Protein AF-A0A3B9VPY4-F1 (afdb_monomer)

Nearest PDB structures (foldseek):
  7dib-assembly1_A  TM=9.918E-01  e=2.151E-11  Candidatus Filomicrobium marinum
  7dib-assembly1_B  TM=9.915E-01  e=9.448E-11  Candidatus Filomicrobium marinum
  4v15-assembly1_B  TM=9.886E-01  e=8.883E-11  Achromobacter xylosoxidans
  3gwq-assembly1_A  TM=9.233E-01  e=1.546E-07  Paraburkholderia xenovorans LB400
  3gwq-assembly1_B  TM=9.093E-01  e=5.197E-06  Paraburkholderia xenovorans LB400

Solvent-accessible surface area (backbone atoms only — not comparable to full-atom values): 8084 Å² total; per-residue (Å²): 144,59,94,83,59,82,58,95,85,63,56,77,93,72,56,74,80,92,69,91,84,77,63,62,69,62,52,51,52,50,49,52,52,53,48,51,53,29,58,76,70,72,48,87,46,58,56,67,40,76,80,71,75,43,61,71,60,50,53,54,41,43,73,71,63,31,78,34,36,26,22,71,44,61,73,56,42,51,58,34,44,75,68,65,45,55,32,40,30,30,76,36,73,74,79,55,68,74,55,41,54,56,48,47,61,46,49,79,78,22,51,69,43,72,42,82,92,48,72,69,56,52,50,55,50,51,53,54,26,55,76,68,75,98

Mean predicted aligned error: 3.61 Å

Foldseek 3Di:
DCPQPDDPPPDPVPRDPPDDDDDPVVLLVVLLVVLVVCVVVVHADAEECPVPLDLVSQVSNVVSPHPFYEYCALVSVVVNLVSVGAAYENAAQQDDLVRLLSQLVSVVRHHYHYDDDDPVSVVSNVVNNVVVVD

Structure (mmCIF, N/CA/C/O backbone):
data_AF-A0A3B9VPY4-F1
#
_entry.id   AF-A0A3B9VPY4-F1
#
loop_
_atom_site.group_PDB
_atom_site.id
_atom_site.type_symbol
_atom_site.label_atom_id
_atom_site.label_alt_id
_atom_site.label_comp_id
_atom_site.label_asym_id
_atom_site.label_entity_id
_atom_site.label_seq_id
_atom_site.pdbx_PDB_ins_code
_atom_site.Cartn_x
_atom_site.Cartn_y
_atom_site.Cartn_z
_atom_site.occupancy
_atom_site.B_iso_or_equiv
_atom_site.auth_seq_id
_atom_site.auth_comp_id
_atom_site.auth_asym_id
_atom_site.auth_atom_id
_atom_site.pdbx_PDB_model_num
ATOM 1 N N . MET A 1 1 ? 12.776 21.663 -9.939 1.00 55.09 1 MET A N 1
ATOM 2 C CA . MET A 1 1 ? 13.856 21.045 -9.141 1.00 55.09 1 MET A CA 1
ATOM 3 C C . MET A 1 1 ? 14.039 19.615 -9.653 1.00 55.09 1 MET A C 1
ATOM 5 O O . MET A 1 1 ? 13.610 18.667 -9.018 1.00 55.09 1 MET A O 1
ATOM 9 N N . THR A 1 2 ? 14.556 19.474 -10.875 1.00 60.72 2 THR A N 1
ATOM 10 C CA . THR A 1 2 ? 14.735 18.181 -11.579 1.00 60.72 2 THR A CA 1
ATOM 11 C C . THR A 1 2 ? 16.080 18.106 -12.297 1.00 60.72 2 THR A C 1
ATOM 13 O O . THR A 1 2 ? 16.409 17.076 -12.865 1.00 60.72 2 THR A O 1
ATOM 16 N N . ASP A 1 3 ? 16.875 19.175 -12.240 1.00 69.69 3 ASP A N 1
ATOM 17 C CA . ASP A 1 3 ? 18.055 19.372 -13.092 1.00 69.69 3 ASP A CA 1
ATOM 18 C C . ASP A 1 3 ? 19.240 18.471 -12.702 1.00 69.69 3 ASP A C 1
ATOM 20 O O . ASP A 1 3 ? 20.268 18.480 -13.368 1.00 69.69 3 ASP A O 1
ATOM 24 N N . TYR A 1 4 ? 19.091 17.694 -11.626 1.00 78.25 4 TYR A N 1
ATOM 25 C CA . TYR A 1 4 ? 20.067 16.720 -11.138 1.00 78.25 4 TYR A CA 1
ATOM 26 C C . TYR A 1 4 ? 19.583 15.266 -11.264 1.00 78.25 4 TYR A C 1
ATOM 28 O O . TYR A 1 4 ? 20.301 14.353 -10.865 1.00 78.25 4 TYR A O 1
ATOM 36 N N . LEU A 1 5 ? 18.365 15.025 -11.772 1.00 85.12 5 LEU A N 1
ATOM 37 C CA . LEU A 1 5 ? 17.886 13.662 -12.002 1.00 85.12 5 LEU A CA 1
ATOM 38 C C . LEU A 1 5 ? 18.431 13.126 -13.334 1.00 85.12 5 LEU A C 1
ATOM 40 O O . LEU A 1 5 ? 18.450 13.866 -14.320 1.00 85.12 5 LEU A O 1
ATOM 44 N N . PRO A 1 6 ? 18.829 11.843 -13.394 1.00 90.12 6 PRO A N 1
ATOM 45 C CA . PRO A 1 6 ? 19.208 11.213 -14.651 1.00 90.12 6 PRO A CA 1
ATOM 46 C C . PRO A 1 6 ? 18.025 11.245 -15.626 1.00 90.12 6 PRO A C 1
ATOM 48 O O . PRO A 1 6 ? 16.864 11.087 -15.231 1.00 90.12 6 PRO A O 1
ATOM 51 N N . LEU A 1 7 ? 18.315 11.443 -16.911 1.00 92.00 7 LEU A N 1
ATOM 52 C CA . LEU A 1 7 ? 17.289 11.407 -17.947 1.00 92.00 7 LEU A CA 1
ATOM 53 C C . LEU A 1 7 ? 16.921 9.947 -18.264 1.00 92.00 7 LEU A C 1
ATOM 55 O O . LEU A 1 7 ? 17.771 9.057 -18.175 1.00 92.00 7 LEU A O 1
ATOM 59 N N . PRO A 1 8 ? 15.673 9.661 -18.673 1.00 92.69 8 PRO A N 1
ATOM 60 C CA . PRO A 1 8 ? 15.338 8.350 -19.216 1.00 92.69 8 PRO A CA 1
ATOM 61 C C . PRO A 1 8 ? 16.306 7.959 -20.345 1.00 92.69 8 PRO A C 1
ATOM 63 O O . PRO A 1 8 ? 16.489 8.717 -21.296 1.00 92.69 8 PRO A O 1
ATOM 66 N N . GLY A 1 9 ? 16.927 6.783 -20.225 1.00 94.75 9 GLY A N 1
ATOM 67 C CA . GLY A 1 9 ? 17.962 6.301 -21.147 1.00 94.75 9 GLY A CA 1
ATOM 68 C C . GLY A 1 9 ? 19.406 6.487 -20.664 1.00 94.75 9 GLY A C 1
ATOM 69 O O . GLY A 1 9 ? 20.302 5.927 -21.290 1.00 94.75 9 GLY A O 1
ATOM 70 N N . THR A 1 10 ? 19.648 7.203 -19.557 1.00 94.94 10 THR A N 1
ATOM 71 C CA . THR A 1 10 ? 20.978 7.272 -18.926 1.00 94.94 10 THR A CA 1
ATOM 72 C C . THR A 1 10 ? 21.469 5.861 -18.547 1.00 94.94 10 THR A C 1
ATOM 74 O O . THR A 1 10 ? 20.750 5.143 -17.843 1.00 94.94 10 THR A O 1
ATOM 77 N N . PRO A 1 11 ? 22.672 5.442 -18.988 1.00 95.88 11 PRO A N 1
ATOM 78 C CA . PRO A 1 11 ? 23.273 4.169 -18.595 1.00 95.88 11 PRO A CA 1
ATOM 79 C C . PRO A 1 11 ? 23.435 4.033 -17.075 1.00 95.88 11 PRO A C 1
ATOM 81 O O . PRO A 1 11 ? 23.778 4.987 -16.382 1.00 95.88 11 PRO A O 1
ATOM 84 N N . VAL A 1 12 ? 23.239 2.822 -16.539 1.00 94.56 12 VAL A N 1
ATOM 85 C CA . VAL A 1 12 ? 23.275 2.571 -15.081 1.00 94.56 12 VAL A CA 1
ATOM 86 C C . VAL A 1 12 ? 24.623 2.944 -14.449 1.00 94.56 12 VAL A C 1
ATOM 88 O O . VAL A 1 12 ? 24.664 3.409 -13.316 1.00 94.56 12 VAL A O 1
ATOM 91 N N . ASN A 1 13 ? 25.728 2.772 -15.178 1.00 95.31 13 ASN A N 1
ATOM 92 C CA . ASN A 1 13 ? 27.077 3.120 -14.720 1.00 95.31 13 ASN A CA 1
ATOM 93 C C . ASN A 1 13 ? 27.382 4.630 -14.751 1.00 95.31 13 ASN A C 1
ATOM 95 O O . ASN A 1 13 ? 28.448 5.026 -14.288 1.00 95.31 13 ASN A O 1
ATOM 99 N N . GLU A 1 14 ? 26.477 5.452 -15.284 1.00 95.12 14 GLU A N 1
ATOM 100 C CA . GLU A 1 14 ? 26.565 6.919 -15.288 1.00 95.12 14 GLU A CA 1
ATOM 101 C C . GLU A 1 14 ? 25.657 7.563 -14.228 1.00 95.12 14 GLU A C 1
ATOM 103 O O . GLU A 1 14 ? 25.634 8.785 -14.088 1.00 95.12 14 GLU A O 1
ATOM 108 N N . LEU A 1 15 ? 24.900 6.759 -13.473 1.00 94.00 15 LEU A N 1
ATOM 109 C CA . LEU A 1 15 ? 24.059 7.263 -12.394 1.00 94.00 15 LEU A CA 1
ATOM 110 C C . LEU A 1 15 ? 24.918 7.786 -11.244 1.00 94.00 15 LEU A C 1
ATOM 112 O O . LEU A 1 15 ? 25.825 7.100 -10.771 1.00 94.00 15 LEU A O 1
ATOM 116 N N . ASP A 1 16 ? 24.579 8.979 -10.755 1.00 92.81 16 ASP A N 1
ATOM 117 C CA . ASP A 1 16 ? 25.217 9.530 -9.565 1.00 92.81 16 ASP A CA 1
ATOM 118 C C . ASP A 1 16 ? 24.951 8.629 -8.348 1.00 92.81 16 ASP A C 1
ATOM 120 O O . ASP A 1 16 ? 23.840 8.120 -8.149 1.00 92.81 16 ASP A O 1
ATOM 124 N N . THR A 1 17 ? 25.989 8.400 -7.543 1.00 92.69 17 THR A N 1
ATOM 125 C CA . THR A 1 17 ? 25.938 7.480 -6.400 1.00 92.69 17 THR A CA 1
ATOM 126 C C . THR A 1 17 ? 26.066 8.244 -5.082 1.00 92.69 17 THR A C 1
ATOM 128 O O . THR A 1 17 ? 26.920 9.122 -4.977 1.00 92.69 17 THR A O 1
ATOM 131 N N . PRO A 1 18 ? 25.291 7.886 -4.039 1.00 92.31 18 PRO A N 1
ATOM 132 C CA . PRO A 1 18 ? 24.457 6.689 -3.938 1.00 92.31 18 PRO A CA 1
ATOM 133 C C . PRO A 1 18 ? 23.071 6.851 -4.576 1.00 92.31 18 PRO A C 1
ATOM 135 O O . PRO A 1 18 ? 22.372 7.834 -4.342 1.00 92.31 18 PRO A O 1
ATOM 138 N N . CYS A 1 19 ? 22.626 5.821 -5.295 1.00 92.94 19 CYS A N 1
ATOM 139 C CA . CYS A 1 19 ? 21.257 5.716 -5.788 1.00 92.94 19 CYS A CA 1
ATOM 140 C C . CYS A 1 19 ? 20.691 4.307 -5.559 1.00 92.94 19 CYS A C 1
ATOM 142 O O . CYS A 1 19 ? 21.428 3.325 -5.453 1.00 92.94 19 CYS A O 1
ATOM 144 N N . ILE A 1 20 ? 19.363 4.213 -5.451 1.00 92.88 20 ILE A N 1
ATOM 145 C CA . ILE A 1 20 ? 18.644 2.935 -5.421 1.00 92.88 20 ILE A CA 1
ATOM 146 C C . ILE A 1 20 ? 18.183 2.638 -6.845 1.00 92.88 20 ILE A C 1
ATOM 148 O O . ILE A 1 20 ? 17.416 3.409 -7.420 1.00 92.88 20 ILE A O 1
ATOM 152 N N . VAL A 1 21 ? 18.625 1.506 -7.386 1.00 94.19 21 VAL A N 1
ATOM 153 C CA . VAL A 1 21 ? 18.223 1.017 -8.707 1.00 94.19 21 VAL A CA 1
ATOM 154 C C . VAL A 1 21 ? 17.295 -0.179 -8.531 1.00 94.19 21 VAL A C 1
ATOM 156 O O . VAL A 1 21 ? 17.538 -1.050 -7.695 1.00 94.19 21 VAL A O 1
ATOM 159 N N . VAL A 1 22 ? 16.225 -0.217 -9.323 1.00 95.25 22 VAL A N 1
ATOM 160 C CA . VAL A 1 22 ? 15.316 -1.361 -9.410 1.00 95.25 22 VAL A CA 1
ATOM 161 C C . VAL A 1 22 ? 15.321 -1.853 -10.846 1.00 95.25 22 VAL A C 1
ATOM 163 O O . VAL A 1 22 ? 15.001 -1.096 -11.759 1.00 95.25 22 VAL A O 1
ATOM 166 N N . ASP A 1 23 ? 15.671 -3.121 -11.029 1.00 97.06 23 ASP A N 1
ATOM 167 C CA . ASP A 1 23 ? 15.498 -3.815 -12.300 1.00 97.06 23 ASP A CA 1
ATOM 168 C C . ASP A 1 23 ? 13.998 -4.066 -12.527 1.00 97.06 23 ASP A C 1
ATOM 170 O O . ASP A 1 23 ? 13.345 -4.761 -11.738 1.00 97.06 23 ASP A O 1
ATOM 174 N N . LEU A 1 24 ? 13.442 -3.432 -13.563 1.00 96.88 24 LEU A N 1
ATOM 175 C CA . LEU A 1 24 ? 12.009 -3.484 -13.852 1.00 96.88 24 LEU A CA 1
ATOM 176 C C . LEU A 1 24 ? 11.573 -4.880 -14.304 1.00 96.88 24 LEU A C 1
ATOM 178 O O . LEU A 1 24 ? 10.540 -5.351 -13.830 1.00 96.88 24 LEU A O 1
ATOM 182 N N . ASP A 1 25 ? 12.370 -5.560 -15.129 1.00 98.06 25 ASP A N 1
ATOM 183 C CA . ASP A 1 25 ? 12.037 -6.886 -15.654 1.00 98.06 25 ASP A CA 1
ATOM 184 C C . ASP A 1 25 ? 11.959 -7.902 -14.509 1.00 98.06 25 ASP A C 1
ATOM 186 O O . ASP A 1 25 ? 11.000 -8.671 -14.396 1.00 98.06 25 ASP A O 1
ATOM 190 N N . ILE A 1 26 ? 12.924 -7.852 -13.584 1.00 98.25 26 ILE A N 1
ATOM 191 C CA . ILE A 1 26 ? 12.925 -8.707 -12.391 1.00 98.25 26 ILE A CA 1
ATOM 192 C C . ILE 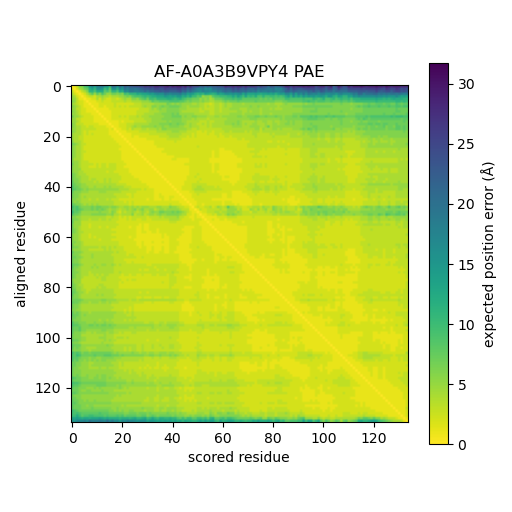A 1 26 ? 11.744 -8.367 -11.474 1.00 98.25 26 ILE A C 1
ATOM 194 O O . ILE A 1 26 ? 11.068 -9.269 -10.968 1.00 98.25 26 ILE A O 1
ATOM 198 N N . ALA A 1 27 ? 11.476 -7.082 -11.229 1.00 97.38 27 ALA A N 1
ATOM 199 C CA . ALA A 1 27 ? 10.381 -6.665 -10.358 1.00 97.38 27 ALA A CA 1
ATOM 200 C C . ALA A 1 27 ? 9.012 -7.107 -10.904 1.00 97.38 27 ALA A C 1
ATOM 202 O O . ALA A 1 27 ? 8.183 -7.627 -10.154 1.00 97.38 27 ALA A O 1
ATOM 203 N N . GLU A 1 28 ? 8.782 -6.951 -12.205 1.00 97.62 28 GLU A N 1
ATOM 204 C CA . GLU A 1 28 ? 7.535 -7.330 -12.871 1.00 97.62 28 GLU A CA 1
ATOM 205 C C . GLU A 1 28 ? 7.355 -8.850 -12.955 1.00 97.62 28 GLU A C 1
ATOM 207 O O . GLU A 1 28 ? 6.261 -9.361 -12.680 1.00 97.62 28 GLU A O 1
ATOM 212 N N . ALA A 1 29 ? 8.432 -9.593 -13.230 1.00 98.50 29 ALA A N 1
ATOM 213 C CA . ALA A 1 29 ? 8.421 -11.052 -13.170 1.00 98.50 29 ALA A CA 1
ATOM 214 C C . ALA A 1 29 ? 8.078 -11.557 -11.758 1.00 98.50 29 ALA A C 1
ATOM 216 O O . ALA A 1 29 ? 7.277 -12.481 -11.604 1.00 98.50 29 ALA A O 1
ATOM 217 N N . ASN A 1 30 ? 8.617 -10.918 -10.714 1.00 98.25 30 ASN A N 1
ATOM 218 C CA . ASN A 1 30 ? 8.322 -11.268 -9.324 1.00 98.25 30 ASN A CA 1
ATOM 219 C C . ASN A 1 30 ? 6.858 -11.005 -8.947 1.00 98.25 30 ASN A C 1
ATOM 221 O O . ASN A 1 30 ? 6.251 -11.837 -8.269 1.00 98.25 30 ASN A O 1
ATOM 225 N N . ILE A 1 31 ? 6.276 -9.887 -9.397 1.00 97.94 31 ILE A N 1
ATOM 226 C CA . ILE A 1 31 ? 4.851 -9.584 -9.184 1.00 97.94 31 ILE A CA 1
ATOM 227 C C . ILE A 1 31 ? 3.982 -10.666 -9.832 1.00 97.94 31 ILE A C 1
ATOM 229 O O . ILE A 1 31 ? 3.111 -11.235 -9.173 1.00 97.94 31 ILE A O 1
ATOM 233 N N . THR A 1 32 ? 4.262 -10.989 -11.096 1.00 98.19 32 THR A N 1
ATOM 234 C CA . THR A 1 32 ? 3.513 -12.001 -11.853 1.00 98.19 32 THR A CA 1
ATOM 235 C C . THR A 1 32 ? 3.614 -13.372 -11.189 1.00 98.19 32 THR A C 1
ATOM 237 O O . THR A 1 32 ? 2.607 -14.050 -11.001 1.00 98.19 32 THR A O 1
ATOM 240 N N . LYS A 1 33 ? 4.822 -13.765 -10.770 1.00 98.50 33 LYS A N 1
ATOM 241 C CA . LYS A 1 33 ? 5.074 -15.043 -10.100 1.00 98.50 33 LYS A CA 1
ATOM 242 C C . LYS A 1 33 ? 4.316 -15.168 -8.778 1.00 98.50 33 LYS A C 1
ATOM 244 O O . LYS A 1 33 ? 3.723 -16.214 -8.528 1.00 98.50 33 LYS A O 1
ATOM 249 N N . LEU A 1 34 ? 4.332 -14.125 -7.942 1.00 98.00 34 LEU A N 1
ATOM 250 C CA . LEU A 1 34 ? 3.605 -14.120 -6.670 1.00 98.00 34 LEU A CA 1
ATOM 251 C C . LEU A 1 34 ? 2.102 -14.302 -6.898 1.00 98.00 34 LEU A C 1
ATOM 253 O O . LEU A 1 34 ? 1.482 -15.143 -6.251 1.00 98.00 34 LEU A O 1
ATOM 257 N N . GLN A 1 35 ? 1.533 -13.533 -7.826 1.00 98.56 35 GLN A N 1
ATOM 258 C CA . GLN A 1 35 ? 0.102 -13.591 -8.089 1.00 98.56 35 GLN A CA 1
ATOM 259 C C . GLN A 1 35 ? -0.317 -14.934 -8.698 1.00 98.56 35 GLN A C 1
ATOM 261 O O . GLN A 1 35 ? -1.322 -15.501 -8.280 1.00 98.56 35 GLN A O 1
ATOM 266 N N . ALA A 1 36 ? 0.461 -15.478 -9.638 1.00 98.50 36 ALA A N 1
ATOM 267 C CA . ALA A 1 36 ? 0.183 -16.784 -10.230 1.00 98.50 36 ALA A CA 1
ATOM 268 C C . ALA A 1 36 ? 0.171 -17.899 -9.173 1.00 98.50 36 ALA A C 1
ATOM 270 O O . ALA A 1 36 ? -0.758 -18.702 -9.148 1.00 98.50 36 ALA A O 1
ATOM 271 N N . ALA A 1 37 ? 1.151 -17.902 -8.262 1.00 98.62 37 ALA A N 1
ATOM 272 C CA . ALA A 1 37 ? 1.208 -18.877 -7.176 1.00 98.62 37 ALA A CA 1
ATOM 273 C C . ALA A 1 37 ? 0.000 -18.763 -6.230 1.00 98.62 37 ALA A C 1
ATOM 275 O O . ALA A 1 37 ? -0.560 -19.771 -5.810 1.00 98.62 37 ALA A O 1
ATOM 276 N N . ALA A 1 38 ? -0.427 -17.542 -5.902 1.00 98.50 38 ALA A N 1
ATOM 277 C CA . ALA A 1 38 ? -1.600 -17.331 -5.060 1.00 98.50 38 ALA A CA 1
ATOM 278 C C . ALA A 1 38 ? -2.899 -17.795 -5.732 1.00 98.50 38 ALA A C 1
ATOM 280 O O . ALA A 1 38 ? -3.706 -18.475 -5.099 1.00 98.50 38 ALA A O 1
ATOM 281 N N . ASN A 1 39 ? -3.046 -17.520 -7.031 1.00 98.31 39 ASN A N 1
ATOM 282 C CA . ASN A 1 39 ? -4.174 -17.996 -7.826 1.00 98.31 39 ASN A CA 1
ATOM 283 C C . ASN A 1 39 ? -4.225 -19.533 -7.870 1.00 98.31 39 ASN A C 1
ATOM 285 O O . ASN A 1 39 ? -5.299 -20.107 -7.714 1.00 98.31 39 ASN A O 1
ATOM 289 N N . GLU A 1 40 ? -3.080 -20.203 -8.043 1.00 98.50 40 GLU A N 1
ATOM 290 C CA . GLU A 1 40 ? -2.985 -21.672 -8.025 1.00 98.50 40 GLU A CA 1
ATOM 291 C C . GLU A 1 40 ? -3.402 -22.260 -6.668 1.00 98.50 40 GLU A C 1
ATOM 293 O O . GLU A 1 40 ? -4.086 -23.280 -6.611 1.00 98.50 40 GLU A O 1
ATOM 298 N N . MET A 1 41 ? -3.045 -21.587 -5.571 1.00 98.56 41 MET A N 1
ATOM 299 C CA . MET A 1 41 ? -3.444 -21.974 -4.215 1.00 98.56 41 MET A CA 1
ATOM 300 C C . MET A 1 41 ? -4.890 -21.584 -3.860 1.00 98.56 41 MET A C 1
ATOM 302 O O . MET A 1 41 ? -5.378 -21.991 -2.806 1.00 98.56 41 MET A O 1
ATOM 306 N N . GLY A 1 42 ? -5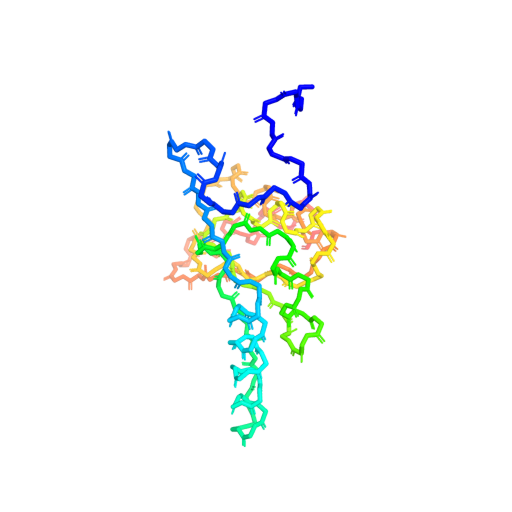.574 -20.798 -4.698 1.00 98.25 42 GLY A N 1
ATOM 307 C CA . GLY A 1 42 ? -6.918 -20.289 -4.419 1.00 98.25 42 GLY A CA 1
ATOM 308 C C . GLY A 1 42 ? -6.972 -19.300 -3.250 1.00 98.25 42 GLY A C 1
ATOM 309 O O . GLY A 1 42 ? -7.960 -19.284 -2.517 1.00 98.25 42 GLY A O 1
ATOM 310 N N . VAL A 1 43 ? -5.914 -18.507 -3.045 1.00 98.50 43 VAL A N 1
ATOM 311 C CA . VAL A 1 43 ? -5.832 -17.497 -1.977 1.00 98.50 43 VAL A CA 1
ATOM 312 C C . VAL A 1 43 ? -5.633 -16.095 -2.542 1.00 98.50 43 VAL A C 1
ATOM 314 O O . VAL A 1 43 ? -4.968 -15.907 -3.560 1.00 98.50 43 VAL A O 1
ATOM 317 N N . ASP A 1 44 ? -6.158 -15.097 -1.837 1.00 98.31 44 ASP A N 1
ATOM 318 C CA . ASP A 1 44 ? -5.972 -13.696 -2.201 1.00 98.31 44 ASP A CA 1
ATOM 319 C C . ASP A 1 44 ? -4.607 -13.157 -1.760 1.00 98.31 44 ASP A C 1
ATOM 321 O O . ASP A 1 44 ? -4.062 -13.527 -0.714 1.00 98.31 44 ASP A O 1
ATOM 325 N N . VAL A 1 45 ? -4.076 -12.202 -2.528 1.00 97.94 45 VAL A N 1
ATOM 326 C CA . VAL A 1 45 ? -2.835 -11.495 -2.191 1.00 97.94 45 VAL A CA 1
ATOM 327 C C . VAL A 1 45 ? -3.137 -10.062 -1.792 1.00 97.94 45 VAL A C 1
ATOM 329 O O . VAL A 1 45 ? -3.745 -9.300 -2.543 1.00 97.94 45 VAL A O 1
ATOM 332 N N . ARG A 1 46 ? -2.611 -9.667 -0.631 1.00 98.00 46 ARG A N 1
ATOM 333 C CA . ARG A 1 46 ? -2.566 -8.279 -0.172 1.00 98.00 46 ARG A CA 1
ATOM 334 C C . ARG A 1 46 ? -1.125 -7.886 0.183 1.00 98.00 46 ARG A C 1
ATOM 336 O O . ARG A 1 46 ? -0.681 -8.105 1.312 1.00 98.00 46 ARG A O 1
ATOM 343 N N . PRO A 1 47 ? -0.351 -7.348 -0.770 1.00 96.88 47 PRO A N 1
ATOM 344 C CA . PRO A 1 47 ? 1.074 -7.106 -0.579 1.00 96.88 47 PRO A CA 1
ATOM 345 C C . PRO A 1 47 ? 1.374 -6.017 0.453 1.00 96.88 47 PRO A C 1
ATOM 347 O O . PRO A 1 47 ? 0.656 -5.023 0.566 1.00 96.88 47 PRO A O 1
ATOM 350 N N . HIS A 1 48 ? 2.489 -6.157 1.171 1.00 97.06 48 HIS A N 1
ATOM 351 C CA . HIS A 1 48 ? 2.890 -5.195 2.194 1.00 97.06 48 HIS A CA 1
ATOM 352 C C . HIS A 1 48 ? 3.825 -4.102 1.655 1.00 97.06 48 HIS A C 1
ATOM 354 O O . HIS A 1 48 ? 4.959 -4.355 1.252 1.00 97.06 48 HIS A O 1
ATOM 360 N N . PHE A 1 49 ? 3.375 -2.849 1.739 1.00 92.56 49 PHE A N 1
ATOM 361 C CA . PHE A 1 49 ? 4.027 -1.666 1.176 1.00 92.56 49 PHE A CA 1
ATOM 362 C C . PHE A 1 49 ? 5.048 -0.967 2.077 1.00 92.56 49 PHE A C 1
ATOM 364 O O . PHE A 1 49 ? 5.587 0.072 1.693 1.00 92.56 49 PHE A O 1
ATOM 371 N N . LYS A 1 50 ? 5.409 -1.560 3.227 1.00 89.56 50 LYS A N 1
ATOM 372 C CA . LYS A 1 50 ? 6.526 -1.052 4.045 1.00 89.56 50 LYS A CA 1
ATOM 373 C C . LYS A 1 50 ? 7.865 -1.113 3.304 1.00 89.56 50 LYS A C 1
ATOM 375 O O . LYS A 1 50 ? 8.758 -0.335 3.620 1.00 89.56 50 LYS A O 1
ATOM 380 N N . THR A 1 51 ? 7.985 -2.033 2.342 1.00 86.38 51 THR A N 1
ATOM 381 C CA . THR A 1 51 ? 9.207 -2.283 1.571 1.00 86.38 51 THR A CA 1
ATOM 382 C C . THR A 1 51 ? 9.422 -1.222 0.499 1.00 86.38 51 THR A C 1
ATOM 384 O O . THR A 1 51 ? 10.475 -0.600 0.454 1.00 86.38 51 THR A O 1
ATOM 387 N N . THR A 1 52 ? 8.428 -1.003 -0.365 1.00 89.69 52 THR A N 1
ATOM 388 C CA . THR A 1 52 ? 8.582 -0.149 -1.553 1.00 89.69 52 THR A CA 1
ATOM 389 C C . THR A 1 52 ? 8.106 1.281 -1.334 1.00 89.69 52 THR A C 1
ATOM 391 O O . THR A 1 52 ? 8.602 2.177 -2.010 1.00 89.69 52 THR A O 1
ATOM 394 N N . LYS A 1 53 ? 7.129 1.500 -0.436 1.00 93.69 53 LYS A N 1
ATOM 395 C CA . LYS A 1 53 ? 6.542 2.816 -0.110 1.00 93.69 53 LYS A CA 1
ATOM 396 C C . LYS A 1 53 ? 6.186 3.663 -1.345 1.00 93.69 53 LYS A C 1
ATOM 398 O O . LYS A 1 53 ? 6.259 4.885 -1.304 1.00 93.69 53 LYS A O 1
ATOM 403 N N . SER A 1 54 ? 5.806 3.015 -2.449 1.00 95.69 54 SER A N 1
ATOM 404 C CA . SER A 1 54 ? 5.646 3.659 -3.756 1.00 95.69 54 SER A CA 1
ATOM 405 C C . SER A 1 54 ? 4.312 3.290 -4.406 1.00 95.69 54 SER A C 1
ATOM 407 O O . SER A 1 54 ? 4.101 2.121 -4.741 1.00 95.69 54 SER A O 1
ATOM 409 N N . PRO A 1 55 ? 3.428 4.268 -4.669 1.00 96.75 55 PRO A N 1
ATOM 410 C CA . PRO A 1 55 ? 2.164 4.010 -5.353 1.00 96.75 55 PRO A CA 1
ATOM 411 C C . PRO A 1 55 ? 2.309 3.428 -6.764 1.00 96.75 55 PRO A C 1
ATOM 413 O O . PRO A 1 55 ? 1.400 2.768 -7.266 1.00 96.75 55 PRO A O 1
ATOM 416 N N . TYR A 1 56 ? 3.455 3.635 -7.422 1.00 96.19 56 TYR A N 1
ATOM 417 C CA . TYR A 1 56 ? 3.745 3.009 -8.714 1.00 96.19 56 TYR A CA 1
ATOM 418 C C . TYR A 1 56 ? 3.707 1.478 -8.616 1.00 96.19 56 TYR A C 1
ATOM 420 O O . TYR A 1 56 ? 3.009 0.825 -9.392 1.00 96.19 56 TYR A O 1
ATOM 428 N N . TRP A 1 57 ? 4.389 0.914 -7.616 1.00 96.56 57 TRP A N 1
ATOM 429 C CA . TRP A 1 57 ? 4.411 -0.532 -7.402 1.00 96.56 57 TRP A CA 1
ATOM 430 C C . TRP A 1 57 ? 3.064 -1.062 -6.901 1.00 96.56 57 TRP A C 1
ATOM 432 O O . TRP A 1 57 ? 2.691 -2.177 -7.260 1.00 96.56 57 TRP A O 1
ATOM 442 N N . ALA A 1 58 ? 2.307 -0.261 -6.138 1.00 96.81 58 ALA A N 1
ATOM 443 C CA . ALA A 1 58 ? 0.963 -0.635 -5.683 1.00 96.81 58 ALA A CA 1
ATOM 444 C C . ALA A 1 58 ? 0.037 -0.856 -6.874 1.00 96.81 58 ALA A C 1
ATOM 446 O O . ALA A 1 58 ? -0.572 -1.914 -6.996 1.00 96.81 58 ALA A O 1
ATOM 447 N N . ARG A 1 59 ? 0.021 0.090 -7.819 1.00 96.81 59 ARG A N 1
ATOM 448 C CA . ARG A 1 59 ? -0.782 -0.025 -9.041 1.00 96.81 59 ARG A CA 1
ATOM 449 C C . ARG A 1 59 ? -0.415 -1.251 -9.872 1.00 96.81 59 ARG A C 1
ATOM 451 O O . ARG A 1 59 ? -1.317 -1.920 -10.359 1.00 96.81 59 ARG A O 1
ATOM 458 N N . LYS A 1 60 ? 0.875 -1.589 -9.995 1.00 97.25 60 LYS A N 1
ATOM 459 C CA . LYS A 1 60 ? 1.296 -2.807 -10.711 1.00 97.25 60 LYS A CA 1
ATOM 460 C C . LYS A 1 60 ? 0.801 -4.089 -10.041 1.00 97.25 60 LYS A C 1
ATOM 462 O O . LYS A 1 60 ? 0.355 -4.991 -10.736 1.00 97.25 60 LYS A O 1
ATOM 467 N N . GLN A 1 61 ? 0.849 -4.172 -8.713 1.00 97.56 61 GLN A N 1
ATOM 468 C CA . GLN A 1 61 ? 0.372 -5.358 -7.993 1.00 97.56 61 GLN A CA 1
ATOM 469 C C . GLN A 1 61 ? -1.155 -5.476 -8.008 1.00 97.56 61 GLN A C 1
ATOM 471 O O . GLN A 1 61 ? -1.675 -6.571 -8.203 1.00 97.56 61 GLN A O 1
ATOM 476 N N . LEU A 1 62 ? -1.874 -4.357 -7.886 1.00 97.75 62 LEU A N 1
ATOM 477 C CA . LEU A 1 62 ? -3.329 -4.324 -8.058 1.00 97.75 62 LEU A CA 1
ATOM 478 C C . LEU A 1 62 ? -3.727 -4.757 -9.474 1.00 97.75 62 LEU A C 1
ATOM 480 O O . LEU A 1 62 ? -4.604 -5.597 -9.632 1.00 97.75 62 LEU A O 1
ATOM 484 N N . ALA A 1 63 ? -3.033 -4.255 -10.500 1.00 97.88 63 ALA A N 1
ATOM 485 C CA . ALA A 1 63 ? -3.266 -4.654 -11.888 1.00 97.88 63 ALA A CA 1
ATOM 486 C C . ALA A 1 63 ? -2.973 -6.142 -12.146 1.00 97.88 63 ALA A C 1
ATOM 488 O O . ALA A 1 63 ? -3.582 -6.731 -13.034 1.00 97.88 63 ALA A O 1
ATOM 489 N N . ALA A 1 64 ? -2.064 -6.752 -11.379 1.00 98.00 64 ALA A N 1
ATOM 490 C CA . ALA A 1 64 ? -1.799 -8.184 -11.464 1.00 98.00 64 ALA A CA 1
ATOM 491 C C . ALA A 1 64 ? -2.924 -9.032 -10.844 1.00 98.00 64 ALA A C 1
ATOM 493 O O . ALA A 1 64 ? -3.125 -10.160 -11.284 1.00 98.00 64 ALA A O 1
ATOM 494 N N . GLY A 1 65 ? -3.667 -8.501 -9.867 1.00 98.06 65 GLY A N 1
ATOM 495 C CA . GLY A 1 65 ? -4.773 -9.204 -9.206 1.00 98.06 65 GLY A CA 1
ATOM 496 C C . GLY A 1 65 ? -4.781 -9.116 -7.678 1.00 98.06 65 GLY A C 1
ATOM 497 O O . GLY A 1 65 ? -5.586 -9.796 -7.046 1.00 98.06 65 GLY A O 1
ATOM 498 N N . ALA A 1 66 ? -3.911 -8.308 -7.064 1.00 98.06 66 ALA A N 1
ATOM 499 C CA . ALA A 1 66 ? -3.962 -8.094 -5.622 1.00 98.06 66 ALA A CA 1
ATOM 500 C C . ALA A 1 66 ? -5.291 -7.438 -5.207 1.00 98.06 66 ALA A C 1
ATOM 502 O O . ALA A 1 66 ? -5.753 -6.493 -5.845 1.00 98.06 66 ALA A O 1
ATOM 503 N N . ILE A 1 67 ? -5.861 -7.877 -4.083 1.00 98.06 67 ILE A N 1
ATOM 504 C CA . ILE A 1 67 ? -7.171 -7.404 -3.591 1.00 98.06 67 ILE A CA 1
ATOM 505 C C . ILE A 1 67 ? -7.106 -6.061 -2.845 1.00 98.06 67 ILE A C 1
ATOM 507 O O . ILE A 1 67 ? -8.097 -5.579 -2.307 1.00 98.06 67 ILE A O 1
ATOM 511 N N . GLY A 1 68 ? -5.914 -5.483 -2.743 1.00 97.75 68 GLY A N 1
ATOM 512 C CA . GLY A 1 68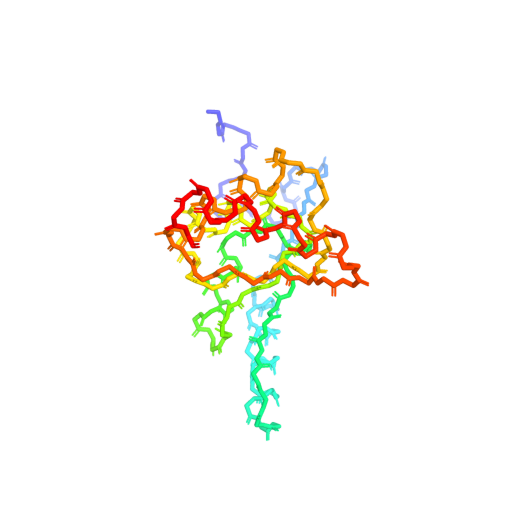 ? -5.620 -4.302 -1.947 1.00 97.75 68 GLY A CA 1
ATOM 513 C C . GLY A 1 68 ? -4.167 -4.323 -1.491 1.00 97.75 68 GLY A C 1
ATOM 514 O O . GLY A 1 68 ? -3.364 -5.135 -1.958 1.00 97.75 68 GLY A O 1
ATOM 515 N N . ILE A 1 69 ? -3.823 -3.463 -0.538 1.00 98.06 69 ILE A N 1
ATOM 516 C CA . ILE A 1 69 ? -2.465 -3.398 0.024 1.00 98.06 69 ILE A CA 1
ATOM 517 C C . ILE A 1 69 ? -2.462 -3.443 1.552 1.00 98.06 69 ILE A C 1
ATOM 519 O O . ILE A 1 69 ? -3.480 -3.186 2.197 1.00 98.06 69 ILE A O 1
ATOM 523 N N . CYS A 1 70 ? -1.288 -3.714 2.120 1.00 98.38 70 CYS A N 1
ATOM 524 C CA . CYS A 1 70 ? -0.993 -3.591 3.543 1.00 98.38 70 CYS A CA 1
ATOM 525 C C . CYS A 1 70 ? -0.004 -2.442 3.816 1.00 98.38 70 CYS A C 1
ATOM 527 O O . CYS A 1 70 ? 1.105 -2.419 3.271 1.00 98.38 70 CYS A O 1
ATOM 529 N N . CYS A 1 71 ? -0.349 -1.541 4.730 1.00 98.19 71 CYS A N 1
ATOM 530 C CA . CYS A 1 71 ? 0.490 -0.455 5.242 1.00 98.19 71 CYS A CA 1
ATOM 531 C C . CYS A 1 71 ? 0.865 -0.702 6.711 1.00 98.19 71 CYS A C 1
ATOM 533 O O . CYS A 1 71 ? 0.099 -1.281 7.474 1.00 98.19 71 CYS A O 1
ATOM 535 N N . ALA A 1 72 ? 2.037 -0.232 7.140 1.00 97.25 72 ALA A N 1
ATOM 536 C CA . ALA A 1 72 ? 2.484 -0.360 8.530 1.00 97.25 72 ALA A CA 1
ATOM 537 C C . ALA A 1 72 ? 1.984 0.785 9.428 1.00 97.25 72 ALA A C 1
ATOM 539 O O . ALA A 1 72 ? 1.937 0.640 10.655 1.00 97.25 72 ALA A O 1
ATOM 540 N N . LYS A 1 73 ? 1.686 1.953 8.841 1.00 96.94 73 LYS A N 1
ATOM 541 C CA . LYS A 1 73 ? 1.287 3.180 9.551 1.00 96.94 73 LYS A CA 1
ATOM 542 C C . LYS A 1 73 ? 0.275 3.995 8.745 1.00 96.94 73 LYS A C 1
ATOM 544 O O . LYS A 1 73 ? 0.282 3.952 7.520 1.00 96.94 73 LYS A O 1
ATOM 549 N N . VAL A 1 74 ? -0.506 4.821 9.448 1.00 97.81 74 VAL A N 1
ATOM 550 C CA . VAL A 1 74 ?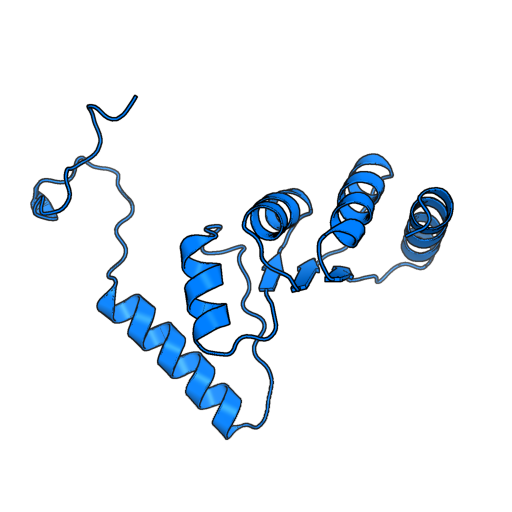 -1.518 5.726 8.863 1.00 97.81 74 VAL A CA 1
ATOM 551 C C . VAL A 1 74 ? -0.935 6.620 7.764 1.00 97.81 74 VAL A C 1
ATOM 553 O O . VAL A 1 74 ? -1.540 6.739 6.713 1.00 97.81 74 VAL A O 1
ATOM 556 N N . GLY A 1 75 ? 0.271 7.171 7.946 1.00 97.38 75 GLY A N 1
ATOM 557 C CA . GLY A 1 75 ? 0.895 8.026 6.924 1.00 97.38 75 GLY A CA 1
ATOM 558 C C . GLY A 1 75 ? 1.214 7.314 5.605 1.00 97.38 75 GLY A C 1
ATOM 559 O O . GLY A 1 75 ? 1.204 7.933 4.552 1.00 97.38 75 GLY A O 1
ATOM 560 N N . GLU A 1 76 ? 1.471 6.003 5.638 1.00 97.62 76 GLU A N 1
ATOM 561 C CA . GLU A 1 76 ? 1.625 5.220 4.406 1.00 97.62 76 GLU A CA 1
ATOM 562 C C . GLU A 1 76 ? 0.265 4.981 3.744 1.00 97.62 76 GLU A C 1
ATOM 564 O O . GLU A 1 76 ? 0.164 5.054 2.524 1.00 97.62 76 GLU A O 1
ATOM 569 N N . ALA A 1 77 ? -0.773 4.726 4.548 1.00 98.00 77 ALA A N 1
ATOM 570 C CA . ALA A 1 77 ? -2.134 4.549 4.056 1.00 98.00 77 ALA A CA 1
ATOM 571 C C . ALA A 1 77 ? -2.661 5.827 3.390 1.00 98.00 77 ALA A C 1
ATOM 573 O O . ALA A 1 77 ? -3.238 5.740 2.315 1.00 98.00 77 ALA A O 1
ATOM 574 N N . GLU A 1 78 ? -2.398 7.003 3.967 1.00 98.12 78 GLU A N 1
ATOM 575 C CA . GLU A 1 78 ? -2.764 8.301 3.383 1.00 98.12 78 GLU A CA 1
ATOM 576 C C . GLU A 1 78 ? -2.227 8.456 1.957 1.00 98.12 78 GLU A C 1
ATOM 578 O O . GLU A 1 78 ? -3.005 8.695 1.039 1.00 98.12 78 GLU A O 1
ATOM 583 N N . VAL A 1 79 ? -0.924 8.226 1.755 1.00 97.69 79 VAL A N 1
ATOM 584 C CA . VAL A 1 79 ? -0.281 8.322 0.431 1.00 97.69 79 VAL A CA 1
ATOM 585 C C . VAL A 1 79 ? -0.886 7.331 -0.568 1.00 97.69 79 VAL A C 1
ATOM 587 O O . VAL A 1 79 ? -1.010 7.631 -1.754 1.00 97.69 79 VAL A O 1
ATOM 590 N N . MET A 1 80 ? -1.258 6.133 -0.114 1.00 97.94 80 MET A N 1
ATOM 591 C CA . MET A 1 80 ? -1.823 5.101 -0.986 1.00 97.94 80 MET A CA 1
ATOM 592 C C . MET A 1 80 ? -3.274 5.398 -1.367 1.00 97.94 80 MET A C 1
ATOM 594 O O . MET A 1 80 ? -3.632 5.253 -2.534 1.00 97.94 80 MET A O 1
ATOM 598 N N . VAL A 1 81 ? -4.088 5.860 -0.415 1.00 98.00 81 VAL A N 1
ATOM 599 C CA . VAL A 1 81 ? -5.471 6.287 -0.668 1.00 98.00 81 VAL A CA 1
ATOM 600 C C . VAL A 1 81 ? -5.493 7.515 -1.579 1.00 98.00 81 VAL A C 1
ATOM 602 O O . VAL A 1 81 ? -6.249 7.533 -2.546 1.00 98.00 81 VAL A O 1
ATOM 605 N N . GLU A 1 82 ? -4.617 8.499 -1.352 1.00 97.56 82 GLU A N 1
ATOM 606 C CA . GLU A 1 82 ? -4.466 9.666 -2.236 1.00 97.56 82 GLU A CA 1
ATOM 607 C C . GLU A 1 82 ? -4.064 9.257 -3.661 1.00 97.56 82 GLU A C 1
ATOM 609 O O . GLU A 1 82 ? -4.545 9.823 -4.642 1.00 97.56 82 GLU A O 1
ATOM 614 N N . ALA A 1 83 ? -3.241 8.214 -3.797 1.00 96.69 83 ALA A N 1
ATOM 615 C CA . ALA A 1 83 ? -2.879 7.646 -5.090 1.00 96.69 83 ALA A CA 1
ATOM 616 C C . ALA A 1 83 ? -3.971 6.763 -5.733 1.00 96.69 83 ALA A C 1
ATOM 618 O O . ALA A 1 83 ? -3.725 6.163 -6.785 1.00 96.69 83 ALA A O 1
ATOM 619 N N . GLY A 1 84 ? -5.158 6.680 -5.126 1.00 96.75 84 GLY A N 1
ATOM 620 C CA . GLY A 1 84 ? -6.324 5.976 -5.657 1.00 96.75 84 GLY A CA 1
ATOM 621 C C . GLY A 1 84 ? -6.369 4.480 -5.349 1.00 96.75 84 GLY A C 1
ATOM 622 O O . GLY A 1 84 ? -7.063 3.747 -6.050 1.00 96.75 84 GLY A O 1
ATOM 623 N N . VAL A 1 85 ? -5.633 3.994 -4.341 1.00 97.38 85 VAL A N 1
ATOM 624 C CA . VAL A 1 85 ? -5.757 2.599 -3.893 1.00 97.38 85 VAL A CA 1
ATOM 625 C C . VAL A 1 85 ? -7.070 2.430 -3.115 1.00 97.38 85 VAL A C 1
ATOM 627 O O . VAL A 1 85 ? -7.224 3.055 -2.065 1.00 97.38 85 VAL A O 1
ATOM 630 N N . PRO A 1 86 ? -8.010 1.589 -3.588 1.00 95.44 86 PRO A N 1
ATOM 631 C CA . PRO A 1 86 ? -9.369 1.554 -3.048 1.00 95.44 86 PRO A CA 1
ATOM 632 C C . PRO A 1 86 ? -9.503 0.724 -1.769 1.00 95.44 86 PRO A C 1
ATOM 634 O O . PRO A 1 86 ? -10.511 0.843 -1.080 1.00 95.44 86 PRO A O 1
ATOM 637 N N . ASP A 1 87 ? -8.524 -0.130 -1.461 1.00 98.25 87 ASP A N 1
ATOM 638 C CA . ASP A 1 87 ? -8.575 -1.038 -0.319 1.00 98.25 87 ASP A CA 1
ATOM 639 C C . ASP A 1 87 ? -7.203 -1.138 0.370 1.00 98.25 87 ASP A C 1
ATOM 641 O O . ASP A 1 87 ? -6.218 -1.634 -0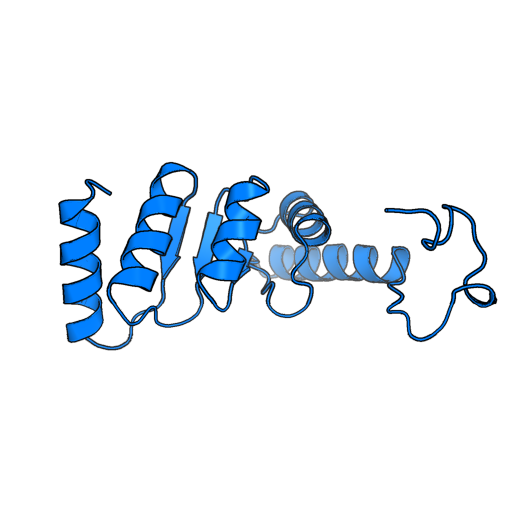.195 1.00 98.25 87 ASP A O 1
AT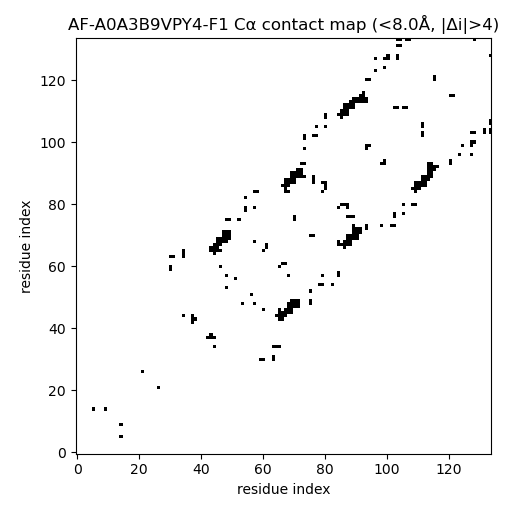OM 645 N N . VAL A 1 88 ? -7.141 -0.647 1.609 1.00 98.31 88 VAL A N 1
ATOM 646 C CA . VAL A 1 88 ? -5.916 -0.521 2.401 1.00 98.31 88 VAL A CA 1
ATOM 647 C C . VAL A 1 88 ? -6.116 -1.129 3.785 1.00 98.31 88 VAL A C 1
ATOM 649 O O . VAL A 1 88 ? -6.947 -0.686 4.571 1.00 98.31 88 VAL A O 1
ATOM 652 N N . MET A 1 89 ? -5.275 -2.101 4.129 1.00 98.44 89 MET A N 1
ATOM 653 C CA . MET A 1 89 ? -5.187 -2.643 5.480 1.00 98.44 89 MET A CA 1
ATOM 654 C C . MET A 1 89 ? -3.988 -2.044 6.208 1.00 98.44 89 MET A C 1
ATOM 656 O O . MET A 1 89 ? -2.851 -2.174 5.765 1.00 98.44 89 MET A O 1
ATOM 660 N N . ILE A 1 90 ? -4.206 -1.432 7.363 1.00 98.38 90 ILE A N 1
ATOM 661 C CA . ILE A 1 90 ? -3.140 -1.091 8.297 1.00 98.38 90 ILE A CA 1
ATOM 662 C C . ILE A 1 90 ? -2.891 -2.327 9.162 1.00 98.38 90 ILE A C 1
ATOM 664 O O . ILE A 1 90 ? -3.649 -2.627 10.084 1.00 98.38 90 ILE A O 1
ATOM 668 N N . THR A 1 91 ? -1.824 -3.066 8.856 1.00 97.62 91 THR A N 1
ATOM 669 C CA . THR A 1 91 ? -1.446 -4.311 9.548 1.00 97.62 91 THR A CA 1
ATOM 670 C C . THR A 1 91 ? -0.734 -4.021 10.872 1.00 97.62 91 THR A C 1
ATOM 672 O O . THR A 1 91 ? 0.366 -4.519 11.118 1.00 97.62 91 THR A O 1
ATOM 675 N N . ASN A 1 92 ? -1.306 -3.123 11.674 1.00 97.44 92 ASN A N 1
ATOM 676 C CA . ASN A 1 92 ? -0.784 -2.662 12.955 1.00 97.44 92 ASN A CA 1
ATOM 677 C C . ASN A 1 92 ? -1.881 -1.928 13.747 1.00 97.44 92 ASN A C 1
ATOM 679 O O . ASN A 1 92 ? -2.829 -1.415 13.152 1.00 97.44 92 ASN A O 1
ATOM 683 N N . GLN A 1 93 ? -1.706 -1.796 15.060 1.00 98.25 93 GLN A N 1
ATOM 684 C CA . GLN A 1 93 ? -2.600 -1.022 15.918 1.00 98.25 93 GLN A CA 1
ATOM 685 C C . GLN A 1 93 ? -2.425 0.483 15.690 1.00 98.25 93 GLN A C 1
ATOM 687 O O . GLN A 1 93 ? -1.307 1.011 15.613 1.00 98.25 93 GLN A O 1
ATOM 692 N N . VAL A 1 94 ? -3.543 1.208 15.642 1.00 98.12 94 VAL A N 1
ATOM 693 C CA . VAL A 1 94 ? -3.548 2.669 15.518 1.00 98.12 94 VAL A CA 1
ATOM 694 C C . VAL A 1 94 ? -3.904 3.287 16.862 1.00 98.12 94 VAL A C 1
ATOM 696 O O . VAL A 1 94 ? -5.067 3.385 17.243 1.00 98.12 94 VAL A O 1
ATOM 699 N N . ILE A 1 95 ? -2.866 3.723 17.579 1.00 97.81 95 ILE A N 1
ATOM 700 C CA . ILE A 1 95 ? -2.995 4.269 18.933 1.00 97.81 95 ILE A CA 1
ATOM 701 C C . ILE A 1 95 ? -2.892 5.799 18.941 1.00 97.81 95 ILE A C 1
ATOM 703 O O . ILE A 1 95 ? -1.931 6.383 18.414 1.00 97.81 95 ILE A O 1
ATOM 707 N N . GLY A 1 96 ? -3.846 6.434 19.624 1.00 97.06 96 GLY A N 1
ATOM 708 C CA . GLY A 1 96 ? -3.910 7.872 19.884 1.00 97.06 96 GLY A CA 1
ATOM 709 C C . GLY A 1 96 ? -4.887 8.609 18.969 1.00 97.06 96 GLY A C 1
ATOM 710 O O . GLY A 1 96 ? -4.856 8.438 17.749 1.00 97.06 96 GLY A O 1
ATOM 711 N N . ALA A 1 97 ? -5.699 9.488 19.567 1.00 97.19 97 ALA A N 1
ATOM 712 C CA . ALA A 1 97 ? -6.836 10.148 18.920 1.00 97.19 97 ALA A CA 1
ATOM 713 C C . ALA A 1 97 ? -6.494 10.777 17.561 1.00 97.19 97 ALA A C 1
ATOM 715 O O . ALA A 1 97 ? -7.135 10.464 16.569 1.00 97.19 97 ALA A O 1
ATOM 716 N N . SER A 1 98 ? -5.416 11.567 17.472 1.00 97.62 98 SER A N 1
ATOM 717 C CA . SER A 1 98 ? -5.001 12.204 16.208 1.00 97.62 98 SER A CA 1
ATOM 718 C C . SER A 1 98 ? -4.743 11.201 15.071 1.00 97.62 98 SER A C 1
ATOM 720 O O . SER A 1 98 ? -5.111 11.464 13.926 1.00 97.62 98 SER A O 1
ATOM 722 N N . LYS A 1 99 ? -4.140 10.039 15.364 1.00 98.25 99 LYS A N 1
ATOM 723 C CA . LYS A 1 99 ? -3.869 9.015 14.341 1.00 98.25 99 LYS A CA 1
ATOM 724 C C . LYS A 1 99 ? -5.155 8.316 13.912 1.00 98.25 99 LYS A C 1
ATOM 726 O O . LYS A 1 99 ? -5.339 8.074 12.723 1.00 98.25 99 LYS A O 1
ATOM 731 N N . ILE A 1 100 ? -6.034 8.030 14.873 1.00 98.31 100 ILE A N 1
ATOM 732 C CA . ILE A 1 100 ? -7.339 7.418 14.619 1.00 98.31 100 ILE A CA 1
ATOM 733 C C . ILE A 1 100 ? -8.197 8.351 13.760 1.00 98.31 100 ILE A C 1
ATOM 735 O O . ILE A 1 100 ? -8.696 7.921 12.730 1.00 98.31 100 ILE A O 1
ATOM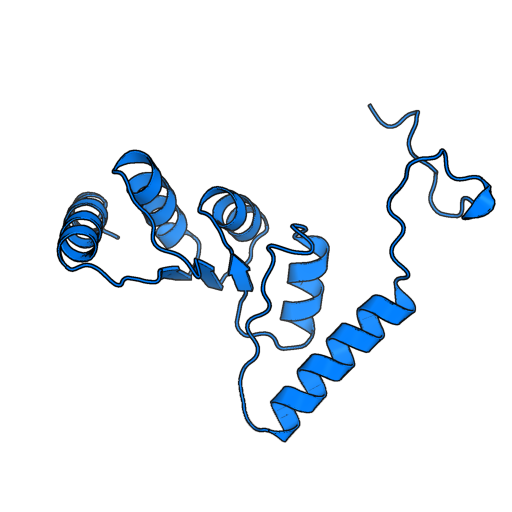 739 N N . THR A 1 101 ? -8.298 9.637 14.108 1.00 98.12 101 THR A N 1
ATOM 740 C CA . THR A 1 101 ? -9.059 10.627 13.329 1.00 98.12 101 THR A CA 1
ATOM 741 C C . THR A 1 101 ? -8.579 10.705 11.880 1.00 98.12 101 THR A C 1
ATOM 743 O O . THR A 1 101 ? -9.396 10.720 10.963 1.00 98.12 101 THR A O 1
ATOM 746 N N . ARG A 1 102 ? -7.259 10.706 11.656 1.00 98.12 102 ARG A N 1
ATOM 747 C CA . ARG A 1 102 ? -6.677 10.690 10.306 1.00 98.12 102 ARG A CA 1
ATOM 748 C C . ARG A 1 102 ? -7.032 9.419 9.538 1.00 98.12 102 ARG A C 1
ATOM 750 O O . ARG A 1 102 ? -7.456 9.507 8.395 1.00 98.12 102 ARG A O 1
ATOM 757 N N . MET A 1 103 ? -6.913 8.254 10.174 1.00 98.00 103 MET A N 1
ATOM 758 C CA . MET A 1 103 ? -7.292 6.975 9.569 1.00 98.00 103 MET A CA 1
ATOM 759 C C . MET A 1 103 ? -8.784 6.928 9.213 1.00 98.00 103 MET A C 1
ATOM 761 O O . MET A 1 103 ? -9.133 6.522 8.112 1.00 98.00 103 MET A O 1
ATOM 765 N N . VAL A 1 104 ? -9.659 7.382 10.112 1.00 97.50 104 VAL A N 1
ATOM 766 C CA . VAL A 1 104 ? -11.112 7.448 9.888 1.00 97.50 104 VAL A CA 1
ATOM 767 C C . VAL A 1 104 ? -11.453 8.364 8.710 1.00 97.50 104 VAL A C 1
ATOM 769 O O . VAL A 1 104 ? -12.332 8.044 7.917 1.00 97.50 104 VAL A O 1
ATOM 772 N N . ALA A 1 105 ? -10.737 9.479 8.536 1.00 97.31 105 ALA A N 1
ATOM 773 C CA . ALA A 1 105 ? -10.948 10.361 7.389 1.00 97.31 105 ALA A CA 1
ATOM 774 C C . ALA A 1 105 ? -10.697 9.656 6.041 1.00 97.31 105 ALA A C 1
ATOM 776 O O . ALA A 1 105 ? -11.385 9.960 5.066 1.00 97.31 105 ALA A O 1
ATOM 777 N N . LEU A 1 106 ? -9.772 8.687 5.993 1.00 97.50 106 LEU A N 1
ATOM 778 C CA . LEU A 1 106 ? -9.489 7.897 4.789 1.00 97.50 106 LEU A CA 1
ATOM 779 C C . LEU A 1 106 ? -10.647 6.977 4.388 1.00 97.50 106 LEU A C 1
ATOM 781 O O . LEU A 1 106 ? -10.829 6.728 3.197 1.00 97.50 106 LEU A O 1
ATOM 785 N N . ALA A 1 107 ? -11.463 6.529 5.349 1.00 94.75 107 ALA A N 1
ATOM 786 C CA . ALA A 1 107 ? -12.599 5.639 5.095 1.00 94.75 107 ALA A CA 1
ATOM 787 C C . ALA A 1 107 ? -13.669 6.264 4.175 1.00 94.75 107 ALA A C 1
ATOM 789 O O . ALA A 1 107 ? -14.500 5.564 3.606 1.00 94.75 107 ALA A O 1
ATOM 790 N N . ARG A 1 108 ? -13.634 7.591 3.978 1.00 93.00 108 ARG A N 1
ATOM 791 C CA . ARG A 1 108 ? -14.507 8.299 3.026 1.00 93.00 108 ARG A CA 1
ATOM 792 C C . ARG A 1 108 ? -14.133 8.064 1.561 1.00 93.00 108 ARG A C 1
ATOM 794 O O . ARG A 1 108 ? -14.969 8.292 0.692 1.00 93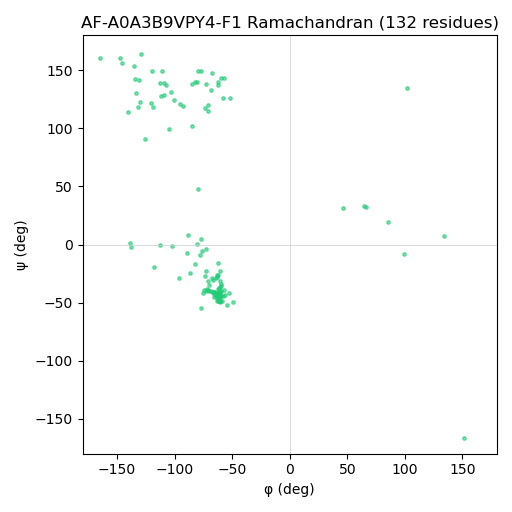.00 108 ARG A O 1
ATOM 801 N N . ALA A 1 109 ? -12.885 7.687 1.286 1.00 96.06 109 ALA A N 1
ATOM 802 C CA . ALA A 1 109 ? -12.343 7.557 -0.068 1.00 96.06 109 ALA A CA 1
ATOM 803 C C . ALA A 1 109 ? -11.910 6.124 -0.415 1.00 96.06 109 ALA A C 1
ATOM 805 O O . ALA A 1 109 ? -11.782 5.800 -1.593 1.00 96.06 109 ALA A O 1
ATOM 806 N N . ALA A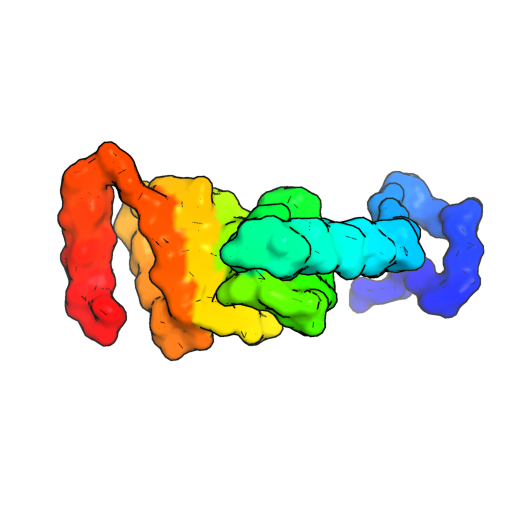 1 110 ? -11.688 5.273 0.587 1.00 97.44 110 ALA A N 1
ATOM 807 C CA . ALA A 1 110 ? -11.246 3.895 0.412 1.00 97.44 110 ALA A CA 1
ATOM 808 C C . ALA A 1 110 ? -11.808 2.987 1.511 1.00 97.44 110 ALA A C 1
ATOM 810 O O . ALA A 1 110 ? -12.170 3.448 2.592 1.00 97.44 110 ALA A O 1
ATOM 811 N N . ASN A 1 111 ? -11.813 1.679 1.260 1.00 98.06 111 ASN A N 1
ATOM 812 C CA . ASN A 1 111 ? -11.987 0.680 2.303 1.00 98.06 111 ASN A CA 1
ATOM 813 C C . ASN A 1 111 ? -10.724 0.639 3.177 1.00 98.06 111 ASN A C 1
ATOM 815 O O . ASN A 1 111 ? -9.628 0.369 2.676 1.00 98.06 111 ASN A O 1
ATOM 819 N N . VAL A 1 112 ? -10.870 0.916 4.474 1.00 97.88 112 VAL A N 1
ATOM 820 C CA . VAL A 1 112 ? -9.754 0.951 5.429 1.00 97.88 112 VAL A CA 1
ATOM 821 C C . VAL A 1 112 ? -9.969 -0.099 6.508 1.00 97.88 112 VAL A C 1
ATOM 823 O O . VAL A 1 112 ? -10.925 -0.037 7.275 1.00 97.88 112 VAL A O 1
ATOM 826 N N . ILE A 1 113 ? -9.038 -1.045 6.589 1.00 98.25 113 ILE A N 1
ATOM 827 C CA . ILE A 1 113 ? -9.044 -2.138 7.566 1.00 98.25 113 ILE A CA 1
ATOM 828 C C . ILE A 1 113 ? -7.925 -1.880 8.577 1.00 98.25 113 ILE A C 1
ATOM 830 O O . ILE A 1 113 ? -6.825 -1.492 8.189 1.00 98.25 113 ILE A O 1
ATOM 834 N N . VAL A 1 114 ? -8.160 -2.113 9.868 1.00 98.12 114 VAL A N 1
ATOM 835 C CA . VAL A 1 114 ? -7.145 -1.942 10.921 1.00 98.12 114 VAL A CA 1
ATOM 836 C C . VAL A 1 114 ? -7.090 -3.168 11.827 1.00 98.12 114 VAL A C 1
ATOM 838 O O . VAL A 1 114 ? -8.118 -3.767 12.135 1.00 98.12 114 VAL A O 1
ATOM 841 N N . ALA A 1 115 ? -5.884 -3.552 12.246 1.00 98.00 115 ALA A N 1
ATOM 842 C CA . ALA A 1 115 ? -5.693 -4.604 13.237 1.00 98.00 115 ALA A CA 1
ATOM 843 C C . ALA A 1 115 ? -5.907 -4.066 14.661 1.00 98.00 115 ALA A C 1
ATOM 845 O O . ALA A 1 115 ? -5.456 -2.970 14.996 1.00 98.00 115 ALA A O 1
ATOM 846 N N . VAL A 1 116 ? -6.556 -4.866 15.505 1.00 97.94 116 VAL A N 1
ATOM 847 C CA . VAL A 1 116 ? -6.806 -4.568 16.920 1.00 97.94 116 VAL A CA 1
ATOM 848 C C . VAL A 1 116 ? -6.478 -5.793 17.767 1.00 97.94 116 VAL A C 1
ATOM 850 O O . VAL A 1 116 ? -6.728 -6.921 17.350 1.00 97.94 116 VAL A O 1
ATOM 853 N N . ASP A 1 117 ? -5.911 -5.574 18.947 1.00 98.00 117 ASP A N 1
ATOM 854 C CA . ASP A 1 117 ? -5.579 -6.619 19.926 1.00 98.00 117 ASP A CA 1
ATOM 855 C C . ASP A 1 117 ? -5.897 -6.210 21.377 1.00 98.00 117 ASP A C 1
ATOM 857 O O . ASP A 1 117 ? -5.701 -6.997 22.299 1.00 98.00 117 ASP A O 1
ATOM 861 N N . ASP A 1 118 ? -6.437 -5.004 21.577 1.00 98.38 118 ASP A N 1
ATOM 862 C CA . ASP A 1 118 ? -6.770 -4.437 22.879 1.00 98.38 118 ASP A CA 1
ATOM 863 C C . ASP A 1 118 ? -8.177 -3.819 22.862 1.00 98.38 118 ASP A C 1
ATOM 865 O O . ASP A 1 118 ? -8.527 -3.027 21.980 1.00 98.38 118 ASP A O 1
ATOM 869 N N . SER A 1 119 ? -8.999 -4.164 23.857 1.00 98.25 119 SER A N 1
ATOM 870 C CA . SER A 1 119 ? -10.396 -3.721 23.926 1.00 98.25 119 SER A CA 1
ATOM 871 C C . SER A 1 119 ? -10.549 -2.214 24.140 1.00 98.25 119 SER A C 1
ATOM 873 O O . SER A 1 119 ? -11.525 -1.633 23.667 1.00 98.25 119 SER A O 1
ATOM 875 N N . SER A 1 120 ? -9.603 -1.563 24.826 1.00 98.06 120 SER A N 1
ATOM 876 C CA . SER A 1 120 ? -9.632 -0.107 25.007 1.00 98.06 120 SER A CA 1
ATOM 877 C C . SER A 1 120 ? -9.347 0.615 23.688 1.00 98.06 120 SER A C 1
ATOM 879 O O . SER A 1 120 ? -9.979 1.629 23.391 1.00 98.06 120 SER A O 1
ATOM 881 N N . ASN A 1 121 ? -8.474 0.060 22.837 1.00 98.38 121 ASN A N 1
ATOM 882 C CA . ASN A 1 121 ? -8.255 0.603 21.500 1.00 98.38 121 ASN A CA 1
ATOM 883 C C . ASN A 1 121 ? -9.493 0.440 20.607 1.00 98.38 121 ASN A C 1
ATOM 885 O O . ASN A 1 121 ? -9.855 1.390 19.917 1.00 98.38 121 ASN A O 1
ATOM 889 N N . VAL A 1 122 ? -10.185 -0.703 20.673 1.00 98.25 122 VAL A N 1
ATOM 890 C CA . VAL A 1 122 ? -11.458 -0.909 19.954 1.00 98.25 122 VAL A CA 1
ATOM 891 C C . VAL A 1 122 ? -12.500 0.144 20.349 1.00 98.25 122 VAL A C 1
ATOM 893 O O . VAL A 1 122 ? -13.142 0.720 19.472 1.00 98.25 122 VAL A O 1
ATOM 896 N N . GLN A 1 123 ? -12.635 0.446 21.645 1.00 98.19 123 GLN A N 1
ATOM 897 C CA . GLN A 1 123 ? -13.554 1.487 22.128 1.00 98.19 123 GLN A CA 1
ATOM 898 C C . GLN A 1 123 ? -13.193 2.867 21.562 1.00 98.19 123 GLN A C 1
ATOM 900 O O . GLN A 1 123 ? -14.047 3.527 20.975 1.00 98.19 123 GLN A O 1
ATOM 905 N N . GLN A 1 124 ? -11.917 3.262 21.630 1.00 97.94 124 GLN A N 1
ATOM 906 C CA . GLN A 1 124 ? -11.452 4.543 21.079 1.00 97.94 124 GLN A CA 1
ATOM 907 C C . GLN A 1 124 ? -11.677 4.659 19.565 1.00 97.94 124 GLN A C 1
ATOM 909 O O . GLN A 1 124 ? -12.058 5.720 19.070 1.00 97.94 124 GLN A O 1
ATOM 914 N N . LEU A 1 125 ? -11.439 3.574 18.820 1.00 97.88 125 LEU A N 1
ATOM 915 C CA . LEU A 1 125 ? -11.709 3.509 17.383 1.00 97.88 125 LEU A CA 1
ATOM 916 C C . LEU A 1 125 ? -13.200 3.726 17.099 1.00 97.88 125 LEU A C 1
ATOM 918 O O . LEU A 1 125 ? -13.542 4.571 16.274 1.00 97.88 125 LEU A O 1
ATOM 922 N N . SER A 1 126 ? -14.070 3.011 17.819 1.00 97.69 126 SER A N 1
ATOM 923 C CA . SER A 1 126 ? -15.525 3.098 17.664 1.00 97.69 126 SER A CA 1
ATOM 924 C C . SER A 1 126 ? -16.063 4.494 17.977 1.00 97.69 126 SER A C 1
ATOM 926 O O . SER A 1 126 ? -16.888 5.010 17.224 1.00 97.69 126 SER A O 1
ATOM 928 N N . GLU A 1 127 ? -15.608 5.117 19.066 1.00 98.00 127 GLU A N 1
ATOM 929 C CA . GLU A 1 127 ? -16.035 6.460 19.476 1.00 98.00 127 GLU A CA 1
ATOM 930 C C . GLU A 1 127 ? -15.688 7.510 18.414 1.00 98.00 127 GLU A C 1
ATOM 932 O O . GLU A 1 127 ? -16.545 8.296 18.005 1.00 98.00 127 GLU A O 1
ATOM 937 N N . ILE A 1 128 ? -14.444 7.498 17.923 1.00 97.62 128 ILE A N 1
ATOM 938 C CA . ILE A 1 128 ? -13.973 8.481 16.941 1.00 97.62 128 ILE A CA 1
ATOM 939 C C . ILE A 1 128 ? -14.608 8.243 15.564 1.00 97.62 128 ILE A C 1
ATOM 941 O O . ILE A 1 128 ? -14.975 9.213 14.900 1.00 97.62 128 ILE A O 1
ATOM 945 N N . ALA A 1 129 ? -14.768 6.985 15.137 1.00 96.19 129 ALA A N 1
ATOM 946 C CA . ALA A 1 129 ? -15.447 6.650 13.883 1.00 96.19 129 ALA A CA 1
ATOM 947 C C . ALA A 1 129 ? -16.920 7.093 13.905 1.00 96.19 129 ALA A C 1
ATOM 949 O O . ALA A 1 129 ? -17.357 7.831 13.020 1.00 96.19 129 ALA A O 1
ATOM 950 N N . SER A 1 130 ? -17.641 6.767 14.986 1.00 96.62 130 SER A N 1
ATOM 951 C CA . SER A 1 130 ? -19.048 7.152 15.165 1.00 96.62 130 SER A CA 1
ATOM 952 C C . SER A 1 130 ? -19.226 8.671 15.168 1.00 96.62 130 SER A C 1
ATOM 954 O O . SER A 1 130 ? -20.120 9.192 14.503 1.00 96.62 130 SER A O 1
ATOM 956 N N . ALA A 1 131 ? -18.348 9.405 15.862 1.00 95.19 131 ALA A N 1
ATOM 957 C CA . ALA A 1 131 ? -18.376 10.868 15.884 1.00 95.19 131 ALA A CA 1
ATOM 958 C C . ALA A 1 131 ? -18.123 11.499 14.501 1.00 95.19 131 ALA A C 1
ATOM 960 O O . ALA A 1 131 ? -18.583 12.609 14.235 1.00 95.19 131 ALA A O 1
ATOM 961 N N . ALA A 1 132 ? -17.408 10.801 13.614 1.00 92.69 132 ALA A N 1
ATOM 962 C CA . ALA A 1 132 ? -17.148 11.234 12.243 1.00 92.69 132 ALA A CA 1
ATOM 963 C C . ALA A 1 132 ? -18.226 10.785 11.235 1.00 92.69 132 ALA A C 1
ATOM 965 O O . ALA A 1 132 ? -18.176 11.217 10.078 1.00 92.69 132 ALA A O 1
ATOM 966 N N . GLY A 1 133 ? -19.185 9.947 11.647 1.00 89.31 133 GLY A N 1
ATOM 967 C CA . GLY A 1 133 ? -20.187 9.344 10.764 1.00 89.31 133 GLY A CA 1
ATOM 968 C C . GLY A 1 133 ? -19.580 8.401 9.722 1.00 89.31 133 GLY A C 1
ATOM 969 O O . GLY A 1 133 ? -20.047 8.387 8.583 1.00 89.31 133 GLY A O 1
ATOM 970 N N . ALA A 1 134 ? -18.498 7.713 10.095 1.00 77.00 134 ALA A N 1
ATOM 971 C CA . ALA A 1 134 ? -17.790 6.733 9.276 1.00 77.00 134 ALA A CA 1
ATOM 972 C C . ALA A 1 134 ? -18.111 5.304 9.723 1.00 77.00 134 ALA A C 1
ATOM 974 O O . ALA A 1 134 ? -18.344 5.112 10.939 1.00 77.00 134 ALA A O 1
#

Sequence (134 aa):
MTDYLPLPGTPVNELDTPCIVVDLDIAEANITKLQAAANEMGVDVRPHFKTTKSPYWARKQLAAGAIGICCAKVGEAEVMVEAGVPDVMITNQVIGASKITRMVALARAANVIVAVDDSSNVQQLSEIASAAGA

pLDDT: mean 95.58, std 6.18, range [55.09, 98.62]

Radius of gyration: 18.24 Å; Cα contacts (8 Å, |Δi|>4): 160; chains: 1; bounding box: 47×43×46 Å

Secondary structure (DSSP, 8-state):
--TTSPPTT--GGGS-SS-----HHHHHHHHHHHHHHHHHHT-----BTTTT--HHHHHHHHHHT---EEESSHHHHHHHHHTT-SEEEE-S---SHHHHHHHHHHTTTSEEEE----HHHHHHHHHHHHHHT-